Protein AF-A0A950Q9A0-F1 (afdb_monomer_lite)

Foldseek 3Di:
DDDDDDPCDVCNPPDDVQVVDDADAPGWDDPDVQKIWDWHADPDPCGIDIDIGGDDPPDDD

Sequence (61 aa):
MSTAEARVRPGSNLDYPFGDTRPATGESMVVAPGIHWIRMRLPMQLNHINLYLLEDGDGWT

pLDDT: mean 83.81, std 16.56, range [39.97, 97.56]

Radius of gyration: 17.79 Å; chains: 1; bounding box: 39×38×50 Å

Structure (mmCIF, N/CA/C/O backbone):
data_AF-A0A950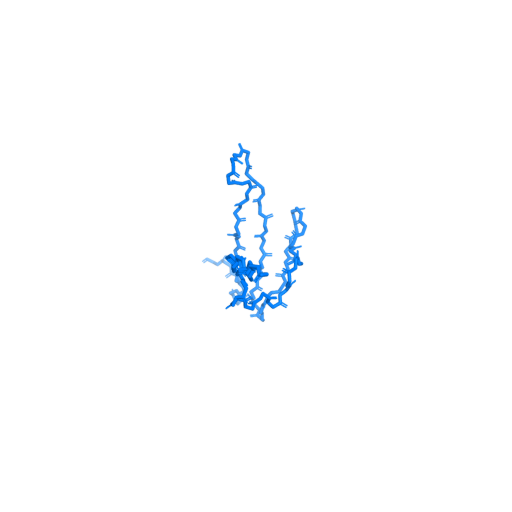Q9A0-F1
#
_entry.id   AF-A0A950Q9A0-F1
#
loop_
_atom_site.group_PDB
_atom_site.id
_atom_site.type_symbol
_atom_site.label_atom_id
_atom_site.label_alt_id
_atom_site.label_comp_id
_atom_site.label_asym_id
_atom_site.label_entity_id
_atom_site.label_seq_id
_atom_site.pdbx_PDB_ins_code
_atom_site.Cartn_x
_atom_site.Cartn_y
_atom_site.Cartn_z
_atom_site.occupancy
_atom_site.B_iso_or_equiv
_atom_site.auth_seq_id
_atom_site.auth_comp_id
_at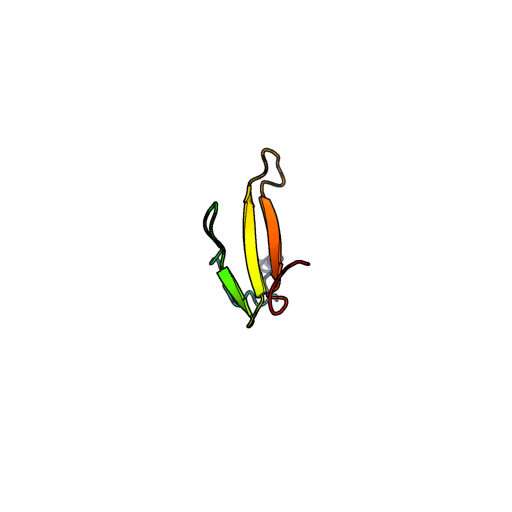om_site.auth_asym_id
_atom_site.auth_atom_id
_atom_site.pdbx_PDB_model_num
ATOM 1 N N . MET A 1 1 ? 24.772 -28.391 -30.373 1.00 39.97 1 MET A N 1
ATOM 2 C CA . MET A 1 1 ? 23.691 -27.403 -30.171 1.00 39.97 1 MET A CA 1
ATOM 3 C C . MET A 1 1 ? 23.567 -27.205 -28.671 1.00 39.97 1 MET A C 1
ATOM 5 O O . MET A 1 1 ? 23.242 -28.160 -27.986 1.00 39.97 1 MET A O 1
ATOM 9 N N . SER A 1 2 ? 24.004 -26.049 -28.165 1.00 46.41 2 SER A N 1
ATOM 10 C CA . SER A 1 2 ? 24.092 -25.758 -26.728 1.00 46.41 2 SER A CA 1
ATOM 11 C C . SER A 1 2 ? 22.739 -25.264 -26.227 1.00 46.41 2 SER A C 1
ATOM 13 O O . SER A 1 2 ? 22.251 -24.237 -26.700 1.00 46.41 2 SER A O 1
ATOM 15 N N . THR A 1 3 ? 22.120 -26.005 -25.314 1.00 46.44 3 THR A N 1
ATOM 16 C CA . THR A 1 3 ? 20.899 -25.588 -24.624 1.00 46.44 3 THR A CA 1
ATOM 17 C C . THR A 1 3 ? 21.280 -24.511 -23.614 1.00 46.44 3 THR A C 1
ATOM 19 O O . THR A 1 3 ? 21.885 -24.805 -22.588 1.00 46.44 3 THR A O 1
ATOM 22 N N . ALA A 1 4 ? 20.971 -23.251 -23.916 1.00 52.31 4 ALA A N 1
ATOM 23 C CA . ALA A 1 4 ? 21.067 -22.181 -22.935 1.00 52.31 4 ALA A CA 1
ATOM 24 C C . ALA A 1 4 ? 19.944 -22.375 -21.908 1.00 52.31 4 ALA A C 1
ATOM 26 O O . ALA A 1 4 ? 18.768 -22.202 -22.231 1.00 52.31 4 ALA A O 1
ATOM 27 N N . GLU A 1 5 ? 20.297 -22.766 -20.686 1.00 53.38 5 GLU A N 1
ATOM 28 C CA . GLU A 1 5 ? 19.365 -22.785 -19.563 1.00 53.38 5 GLU A CA 1
ATOM 29 C C . GLU A 1 5 ? 18.813 -21.369 -19.362 1.00 53.38 5 GLU A C 1
ATOM 31 O O . GLU A 1 5 ? 19.553 -20.406 -19.130 1.00 53.38 5 GLU A O 1
ATOM 36 N N . ALA A 1 6 ? 17.498 -21.224 -19.521 1.00 61.25 6 ALA A N 1
ATOM 37 C CA . ALA A 1 6 ? 16.813 -19.964 -19.311 1.00 61.25 6 ALA A CA 1
ATOM 38 C C . ALA A 1 6 ? 17.030 -19.533 -17.857 1.00 61.25 6 ALA A C 1
ATOM 40 O O . ALA A 1 6 ? 16.565 -20.179 -16.920 1.00 61.25 6 ALA A O 1
ATOM 41 N N . ARG A 1 7 ? 17.761 -18.433 -17.667 1.00 60.19 7 ARG A N 1
ATOM 42 C CA . ARG A 1 7 ? 18.021 -17.847 -16.353 1.00 60.19 7 ARG A CA 1
ATOM 43 C C . ARG A 1 7 ? 16.691 -17.510 -15.684 1.00 60.19 7 ARG A C 1
ATOM 45 O O . ARG A 1 7 ? 16.014 -16.561 -16.079 1.00 60.19 7 ARG A O 1
ATOM 52 N N . VAL A 1 8 ? 16.329 -18.315 -14.689 1.00 59.44 8 VAL A N 1
ATOM 53 C CA . VAL A 1 8 ? 15.143 -18.145 -13.851 1.00 59.44 8 VAL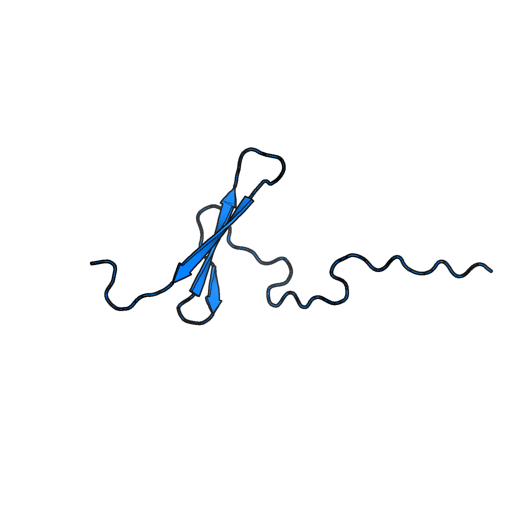 A CA 1
ATOM 54 C C . VAL A 1 8 ? 15.196 -16.743 -13.248 1.00 59.44 8 VAL A C 1
ATOM 56 O O . VAL A 1 8 ? 16.108 -16.406 -12.491 1.00 59.44 8 VAL A O 1
ATOM 59 N N . ARG A 1 9 ? 14.268 -15.877 -13.664 1.00 67.25 9 ARG A N 1
ATOM 60 C CA . ARG A 1 9 ? 14.186 -14.508 -13.148 1.00 67.25 9 ARG A CA 1
ATOM 61 C C . ARG A 1 9 ? 13.707 -14.583 -11.695 1.00 67.25 9 ARG A C 1
ATOM 63 O O . ARG A 1 9 ? 12.732 -15.292 -11.448 1.00 67.25 9 ARG A O 1
ATOM 70 N N . PRO A 1 10 ? 14.322 -13.864 -10.741 1.00 55.31 10 PRO A N 1
ATOM 71 C CA . PRO A 1 10 ? 13.738 -13.741 -9.409 1.00 55.31 10 PRO A CA 1
ATOM 72 C C . PRO A 1 10 ? 12.299 -13.212 -9.554 1.00 55.31 10 PRO A C 1
ATOM 74 O O . PRO A 1 10 ? 12.094 -12.162 -10.159 1.00 55.31 10 PRO A O 1
ATOM 77 N N . GLY A 1 11 ? 11.317 -14.002 -9.099 1.00 60.06 11 GLY A N 1
ATOM 78 C CA . GLY A 1 11 ? 9.878 -13.773 -9.310 1.00 60.06 11 GLY A CA 1
ATOM 79 C C . GLY A 1 11 ? 9.156 -14.820 -10.169 1.00 60.06 11 GLY A C 1
ATOM 80 O O . GLY A 1 11 ? 7.935 -14.847 -10.170 1.00 60.06 11 GLY A O 1
ATOM 81 N N . SER A 1 12 ? 9.862 -15.729 -10.851 1.00 68.50 12 SER A N 1
ATOM 82 C CA . SER A 1 12 ? 9.232 -16.753 -11.709 1.00 68.50 12 SER A CA 1
ATOM 83 C C . SER A 1 12 ? 8.423 -17.824 -10.963 1.00 68.50 12 SER A C 1
ATOM 85 O O . SER A 1 12 ? 7.812 -18.668 -11.606 1.00 68.50 12 SER A O 1
ATOM 87 N N . ASN A 1 13 ? 8.486 -17.839 -9.630 1.00 85.38 13 ASN A N 1
ATOM 88 C CA . ASN A 1 13 ? 7.729 -18.742 -8.760 1.00 85.38 13 ASN A CA 1
ATOM 89 C C . ASN A 1 13 ? 6.996 -17.959 -7.652 1.00 85.38 13 ASN A C 1
ATOM 91 O O . ASN A 1 13 ? 6.790 -18.468 -6.556 1.00 85.38 13 ASN A O 1
ATOM 95 N N . LEU A 1 14 ? 6.715 -16.675 -7.903 1.00 89.00 14 LEU A N 1
ATOM 96 C CA . LEU A 1 14 ? 5.935 -15.819 -7.016 1.00 89.00 14 LEU A CA 1
ATOM 97 C C . LEU A 1 14 ? 4.658 -15.412 -7.740 1.00 89.00 14 LEU A C 1
ATOM 99 O O . LEU A 1 14 ? 4.714 -14.813 -8.814 1.00 89.00 14 LEU A O 1
ATOM 103 N N . ASP A 1 15 ? 3.522 -15.694 -7.116 1.00 90.50 15 ASP A N 1
ATOM 104 C CA . ASP A 1 15 ? 2.236 -15.212 -7.593 1.00 90.50 15 ASP A CA 1
ATOM 105 C C . ASP A 1 15 ? 2.019 -13.781 -7.096 1.00 90.50 15 ASP A C 1
ATOM 107 O O . ASP A 1 15 ? 1.933 -13.518 -5.894 1.00 90.50 15 ASP A O 1
ATOM 111 N N . TYR A 1 16 ? 1.937 -12.841 -8.037 1.00 91.38 16 TYR A N 1
ATOM 112 C CA . TYR A 1 16 ? 1.573 -11.454 -7.767 1.00 91.38 16 TYR A CA 1
ATOM 113 C C . TYR A 1 16 ? 0.083 -11.273 -8.083 1.00 91.38 16 TYR A C 1
ATOM 115 O O . TYR A 1 16 ? -0.255 -11.062 -9.249 1.00 91.38 16 TYR A O 1
ATOM 123 N N . PRO A 1 17 ? -0.826 -11.326 -7.090 1.00 91.56 17 PRO A N 1
ATOM 124 C CA . PRO A 1 17 ? -2.274 -11.344 -7.333 1.00 91.56 17 PRO A CA 1
ATOM 125 C C . PRO A 1 17 ? -2.792 -10.088 -8.049 1.00 91.56 17 PRO A C 1
ATOM 127 O O . PRO A 1 17 ? -3.827 -10.132 -8.706 1.00 91.56 17 PRO A O 1
ATOM 130 N N . PHE A 1 18 ? -2.052 -8.981 -7.957 1.00 92.69 18 PHE A N 1
ATOM 131 C CA . PHE A 1 18 ? -2.366 -7.714 -8.622 1.00 92.69 18 PHE A CA 1
ATOM 132 C C . PHE A 1 18 ? -1.496 -7.441 -9.864 1.00 92.69 18 PHE A C 1
ATOM 134 O O . PHE A 1 18 ? -1.644 -6.395 -10.499 1.00 92.69 18 PHE A O 1
ATOM 141 N N . GLY A 1 19 ? -0.596 -8.359 -10.239 1.00 91.56 19 GLY A N 1
ATOM 142 C CA . GLY A 1 19 ? 0.364 -8.164 -11.329 1.00 91.56 19 GLY A CA 1
ATOM 143 C C . GLY A 1 19 ? 1.157 -6.862 -11.170 1.00 91.56 19 GLY A C 1
ATOM 144 O O . GLY A 1 19 ? 1.730 -6.596 -10.114 1.00 91.56 19 GLY A O 1
ATOM 145 N N . ASP A 1 20 ? 1.150 -6.024 -12.208 1.00 91.25 20 ASP A N 1
ATOM 146 C CA . ASP A 1 20 ? 1.805 -4.707 -12.205 1.00 91.25 20 ASP A CA 1
ATOM 147 C C . ASP A 1 20 ? 0.958 -3.580 -11.579 1.00 91.25 20 ASP A C 1
ATOM 149 O O . ASP A 1 20 ? 1.442 -2.444 -11.425 1.00 91.25 20 ASP A O 1
ATOM 153 N N . THR A 1 21 ? -0.293 -3.887 -11.216 1.00 94.62 21 THR A N 1
ATOM 154 C CA . THR A 1 21 ? -1.272 -2.938 -10.672 1.00 94.62 21 THR A CA 1
ATOM 155 C C . THR A 1 21 ? -0.853 -2.498 -9.280 1.00 94.62 21 THR A C 1
ATOM 157 O O . THR A 1 21 ? -0.586 -3.312 -8.397 1.00 94.62 21 THR A O 1
ATOM 160 N N . ARG A 1 22 ? -0.775 -1.182 -9.095 1.00 94.00 22 ARG A N 1
ATOM 161 C CA . ARG A 1 22 ? -0.318 -0.513 -7.876 1.00 94.00 22 ARG A CA 1
ATOM 162 C C . ARG A 1 22 ? -1.110 0.782 -7.700 1.00 94.00 22 ARG A C 1
ATOM 164 O O . ARG A 1 22 ? -1.477 1.370 -8.719 1.00 94.00 22 ARG A O 1
ATOM 171 N N . PRO A 1 23 ? -1.294 1.270 -6.461 1.00 96.12 23 PRO A N 1
ATOM 172 C CA . PRO A 1 23 ? -1.863 2.592 -6.225 1.00 96.12 23 PRO A CA 1
ATOM 173 C C . PRO A 1 23 ? -1.083 3.675 -6.978 1.00 96.12 23 PRO A C 1
ATOM 175 O O . PRO A 1 23 ? 0.157 3.625 -7.046 1.00 96.12 23 PRO A O 1
ATOM 178 N N . ALA A 1 24 ? -1.796 4.661 -7.527 1.00 93.06 24 ALA A N 1
ATOM 179 C CA . ALA A 1 24 ? -1.168 5.860 -8.061 1.00 93.06 24 ALA A CA 1
ATOM 180 C C . ALA A 1 24 ? -0.571 6.712 -6.925 1.00 93.06 24 ALA A C 1
ATOM 182 O O . ALA A 1 24 ? -0.763 6.455 -5.735 1.00 93.06 24 ALA A O 1
ATOM 183 N N . THR A 1 25 ? 0.200 7.740 -7.285 1.00 89.12 25 THR A N 1
ATOM 184 C CA . THR A 1 25 ? 0.790 8.625 -6.269 1.00 89.12 25 THR A CA 1
ATOM 185 C C . THR A 1 25 ? -0.323 9.397 -5.565 1.00 89.12 25 THR A C 1
ATOM 187 O O . THR A 1 25 ? 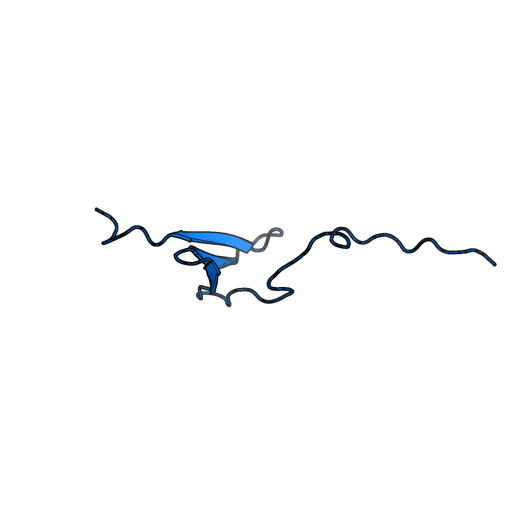-1.035 10.148 -6.219 1.00 89.12 25 THR A O 1
ATOM 190 N N . GLY A 1 26 ? -0.431 9.238 -4.245 1.00 88.81 26 GLY A N 1
ATOM 191 C CA . GLY A 1 26 ? -1.469 9.889 -3.438 1.00 88.81 26 GLY A CA 1
ATOM 192 C C . GLY A 1 26 ? -2.795 9.126 -3.360 1.00 88.81 26 GLY A C 1
ATOM 193 O O . GLY A 1 26 ? -3.712 9.610 -2.707 1.00 88.81 26 GLY A O 1
ATOM 194 N N . GLU A 1 27 ? -2.890 7.943 -3.971 1.00 95.50 27 GLU A N 1
ATOM 195 C CA . GLU A 1 27 ? -4.081 7.089 -3.916 1.00 95.50 27 GLU A CA 1
ATOM 196 C C . GLU A 1 27 ? -3.846 5.838 -3.058 1.00 95.50 27 GLU A C 1
ATOM 198 O O . GLU A 1 27 ? -2.705 5.427 -2.810 1.00 95.50 27 GLU A O 1
ATOM 203 N N . SER A 1 28 ? -4.945 5.214 -2.628 1.00 95.94 28 SER A N 1
ATOM 204 C CA . SER A 1 28 ? -4.960 3.909 -1.970 1.00 95.94 28 SER A CA 1
ATOM 205 C C . SER A 1 28 ? -5.676 2.861 -2.830 1.00 95.94 28 SER A C 1
ATOM 207 O O . SER A 1 28 ? -6.551 3.182 -3.631 1.00 95.94 28 SER A O 1
ATOM 209 N N . MET A 1 29 ? -5.299 1.592 -2.670 1.00 97.06 29 MET A N 1
ATOM 210 C CA . MET A 1 29 ? -5.930 0.443 -3.326 1.00 97.06 29 MET A CA 1
ATOM 211 C C . MET A 1 29 ? -6.341 -0.588 -2.276 1.00 97.06 29 MET A C 1
ATOM 213 O O . MET A 1 29 ? -5.507 -1.007 -1.476 1.00 97.06 29 MET A O 1
ATOM 217 N N . VAL A 1 30 ? -7.594 -1.042 -2.299 1.00 96.75 30 VAL A N 1
ATOM 218 C CA . VAL A 1 30 ? -8.050 -2.140 -1.431 1.00 96.75 30 VAL A CA 1
ATOM 219 C C . VAL A 1 30 ? -7.408 -3.445 -1.897 1.00 96.75 30 VAL A C 1
ATOM 221 O O . VAL A 1 30 ? -7.569 -3.841 -3.051 1.00 96.75 30 VAL A O 1
ATOM 224 N N . VAL A 1 31 ? -6.684 -4.111 -0.998 1.00 96.44 31 VAL A N 1
ATOM 225 C CA . VAL A 1 31 ? -6.004 -5.391 -1.281 1.00 96.44 31 VAL A CA 1
ATOM 226 C C . VAL A 1 31 ? -6.633 -6.570 -0.541 1.00 96.44 31 VAL A C 1
ATOM 228 O O . VAL A 1 31 ? -6.468 -7.716 -0.949 1.00 96.44 31 VAL A O 1
ATOM 231 N N . ALA A 1 32 ? -7.385 -6.288 0.519 1.00 96.44 32 ALA A N 1
ATOM 232 C CA . ALA A 1 32 ? -8.251 -7.213 1.239 1.00 96.44 32 ALA A CA 1
ATOM 233 C C . ALA A 1 32 ? -9.338 -6.396 1.968 1.00 96.44 32 ALA A C 1
ATOM 235 O O . ALA A 1 32 ? -9.161 -5.184 2.123 1.00 96.44 32 ALA A O 1
ATOM 236 N N . PRO A 1 33 ? -10.448 -7.005 2.424 1.00 95.00 33 PRO A N 1
ATOM 237 C CA . PRO A 1 33 ? -11.451 -6.297 3.219 1.00 95.00 33 PRO A CA 1
ATOM 238 C C . PRO A 1 33 ? -10.808 -5.579 4.413 1.00 95.00 33 PRO A C 1
ATOM 240 O O . PRO A 1 33 ? -10.082 -6.205 5.183 1.00 95.00 33 PRO A O 1
ATOM 243 N N . GLY A 1 34 ? -11.030 -4.269 4.530 1.00 94.25 34 GLY A N 1
ATOM 244 C CA . GLY A 1 34 ? -10.452 -3.442 5.589 1.00 94.25 34 GLY A CA 1
ATOM 245 C C . GLY A 1 34 ? -8.961 -3.114 5.452 1.00 94.25 34 GLY A C 1
ATOM 246 O O . GLY A 1 34 ? -8.412 -2.464 6.335 1.00 94.25 34 GLY A O 1
ATOM 247 N N . ILE A 1 35 ? -8.280 -3.538 4.380 1.00 95.50 35 ILE A N 1
ATOM 248 C CA . ILE A 1 35 ? -6.841 -3.310 4.187 1.00 95.50 35 ILE A CA 1
ATOM 249 C C . ILE A 1 35 ? -6.602 -2.555 2.886 1.00 95.50 35 ILE A C 1
ATOM 251 O O . ILE A 1 35 ? -6.820 -3.072 1.784 1.00 95.50 35 ILE A O 1
ATOM 255 N N . HIS A 1 36 ? -6.061 -1.348 3.018 1.00 96.69 36 HIS A N 1
ATOM 256 C CA . HIS A 1 36 ? -5.692 -0.503 1.892 1.00 96.69 36 HIS A CA 1
ATOM 257 C C . HIS A 1 36 ? -4.181 -0.409 1.776 1.00 96.69 36 HIS A C 1
ATOM 259 O O . HIS A 1 36 ? -3.481 -0.132 2.744 1.00 96.69 36 HIS A O 1
ATOM 265 N N . TRP A 1 37 ? -3.676 -0.580 0.568 1.00 97.56 37 TRP A N 1
ATOM 266 C CA . TRP A 1 37 ? -2.285 -0.370 0.217 1.00 97.56 37 TRP A CA 1
ATOM 267 C C . TRP A 1 37 ? -2.089 1.039 -0.342 1.00 97.56 37 TRP A C 1
ATOM 269 O O . TRP A 1 37 ? -2.806 1.461 -1.247 1.00 97.56 37 TRP A O 1
ATOM 279 N N . ILE A 1 38 ? -1.084 1.751 0.164 1.00 96.81 38 ILE A N 1
ATOM 280 C CA . ILE A 1 38 ? -0.601 3.028 -0.369 1.00 96.81 38 ILE A CA 1
ATOM 281 C C . ILE A 1 38 ? 0.859 2.878 -0.780 1.00 96.81 38 ILE A C 1
ATOM 283 O O . ILE A 1 38 ? 1.657 2.223 -0.105 1.00 96.81 38 ILE A O 1
ATOM 287 N N . ARG A 1 39 ? 1.234 3.540 -1.876 1.00 96.50 39 ARG A N 1
ATOM 288 C CA . ARG A 1 39 ? 2.606 3.553 -2.379 1.00 96.50 39 ARG A CA 1
ATOM 289 C C . ARG A 1 39 ? 3.150 4.977 -2.436 1.00 96.50 39 ARG A C 1
ATOM 291 O O . ARG A 1 39 ? 2.799 5.756 -3.318 1.00 96.50 39 ARG A O 1
ATOM 298 N N . MET A 1 40 ? 4.044 5.307 -1.508 1.00 95.06 40 MET A N 1
ATOM 299 C CA . MET A 1 40 ? 4.619 6.647 -1.384 1.00 95.06 40 MET A CA 1
ATOM 300 C C . MET A 1 40 ? 6.020 6.696 -1.992 1.00 95.06 40 MET A C 1
ATOM 302 O O . MET A 1 40 ? 6.845 5.823 -1.723 1.00 95.06 40 MET A O 1
ATOM 306 N N . ARG A 1 41 ? 6.298 7.714 -2.815 1.00 93.12 41 ARG A N 1
ATOM 307 C CA . ARG A 1 41 ? 7.624 7.919 -3.419 1.00 93.12 41 ARG A CA 1
ATOM 308 C C . ARG A 1 41 ? 8.638 8.459 -2.410 1.00 93.12 41 ARG A C 1
ATOM 310 O O . ARG A 1 41 ? 8.294 9.268 -1.556 1.00 93.12 41 ARG A O 1
ATOM 317 N N . LEU A 1 42 ? 9.897 8.059 -2.580 1.00 93.75 42 LEU A N 1
ATOM 318 C CA . LEU A 1 42 ? 11.055 8.541 -1.823 1.00 93.75 42 LEU A CA 1
ATOM 319 C C . LEU A 1 42 ? 12.137 9.076 -2.781 1.00 93.75 42 LEU A C 1
ATOM 321 O O . LEU A 1 42 ? 12.334 8.494 -3.850 1.00 93.75 42 LEU A O 1
ATOM 325 N N . PRO A 1 43 ? 12.877 10.142 -2.418 1.00 90.81 43 PRO A N 1
ATOM 326 C CA . PRO A 1 43 ? 13.909 10.743 -3.268 1.00 90.81 43 PRO A CA 1
ATOM 327 C C . PRO A 1 43 ? 15.270 10.023 -3.148 1.00 90.81 43 PRO A C 1
ATOM 329 O O . PRO A 1 43 ? 16.300 10.650 -2.918 1.00 90.81 43 PRO A O 1
ATOM 332 N N . MET A 1 44 ? 15.286 8.691 -3.259 1.00 93.62 44 MET A N 1
ATOM 333 C CA . MET A 1 44 ? 16.482 7.835 -3.139 1.00 93.62 44 MET A CA 1
ATOM 334 C C . MET A 1 44 ? 16.405 6.646 -4.122 1.00 93.62 44 MET A C 1
ATOM 336 O O . MET A 1 44 ? 15.405 6.486 -4.819 1.00 93.62 44 MET A O 1
ATOM 340 N N . GLN A 1 45 ? 17.441 5.789 -4.186 1.00 92.19 45 GLN A N 1
ATOM 341 C CA . GLN A 1 45 ? 17.452 4.600 -5.068 1.00 92.19 45 GLN A CA 1
ATOM 342 C C . GLN A 1 45 ? 16.304 3.624 -4.766 1.00 92.19 45 GLN A C 1
ATOM 344 O O . GLN A 1 45 ? 15.621 3.164 -5.682 1.00 92.19 45 GLN A O 1
ATOM 349 N N . LEU A 1 46 ? 16.047 3.353 -3.481 1.00 91.94 46 LEU A N 1
ATOM 350 C CA . LEU A 1 46 ? 14.777 2.778 -3.051 1.00 91.94 46 LEU A CA 1
ATOM 351 C C . LEU A 1 46 ? 13.715 3.873 -3.174 1.00 91.94 46 LEU A C 1
ATOM 353 O O . LEU A 1 46 ? 13.518 4.686 -2.275 1.00 91.94 46 LEU A O 1
ATOM 357 N N . ASN A 1 47 ? 13.092 3.924 -4.347 1.00 92.69 47 ASN A N 1
ATOM 358 C CA . ASN A 1 47 ? 12.289 5.064 -4.779 1.00 92.69 47 ASN A CA 1
ATOM 359 C C . ASN A 1 47 ? 10.851 5.069 -4.238 1.00 92.69 47 ASN A C 1
ATOM 361 O O . ASN A 1 47 ? 10.081 5.972 -4.573 1.00 92.69 47 ASN A O 1
ATOM 365 N N . HIS A 1 48 ? 10.462 4.066 -3.444 1.00 94.00 48 HIS A N 1
ATOM 366 C CA . HIS A 1 48 ? 9.157 4.013 -2.793 1.00 94.00 48 HIS A CA 1
ATOM 367 C C . HIS A 1 48 ? 9.147 3.116 -1.555 1.00 94.00 48 HIS A C 1
ATOM 369 O O . HIS A 1 48 ? 9.969 2.211 -1.418 1.00 94.00 48 HIS A O 1
ATOM 375 N N . ILE A 1 49 ? 8.150 3.346 -0.705 1.00 95.44 49 ILE A N 1
ATOM 376 C CA . ILE A 1 49 ? 7.764 2.483 0.411 1.00 95.44 49 ILE A CA 1
ATOM 377 C C . ILE A 1 49 ? 6.274 2.133 0.294 1.00 95.44 49 ILE A C 1
ATOM 379 O O . ILE A 1 49 ? 5.481 2.927 -0.223 1.00 95.44 49 ILE A O 1
ATOM 383 N N . ASN A 1 50 ? 5.905 0.934 0.749 1.00 96.25 50 ASN A N 1
ATOM 384 C CA . ASN A 1 50 ? 4.511 0.518 0.878 1.00 96.25 50 ASN A CA 1
ATOM 385 C C . ASN A 1 50 ? 4.020 0.838 2.288 1.00 96.25 50 ASN A C 1
ATOM 387 O O . ASN A 1 50 ? 4.686 0.501 3.265 1.00 96.25 50 ASN A O 1
ATOM 391 N N . LEU A 1 51 ? 2.854 1.462 2.372 1.00 95.81 51 LEU A N 1
ATOM 392 C CA . LEU A 1 51 ? 2.130 1.709 3.611 1.00 95.81 51 LEU A CA 1
ATOM 393 C C . LEU A 1 51 ? 0.802 0.954 3.562 1.00 95.81 51 LEU A C 1
ATOM 395 O O . LEU A 1 51 ? 0.269 0.716 2.474 1.00 95.81 51 LEU A O 1
ATOM 399 N N . TYR A 1 52 ? 0.265 0.620 4.731 1.00 95.12 52 TYR A N 1
ATOM 400 C CA . TYR A 1 52 ? -1.026 -0.044 4.856 1.00 95.12 52 TYR A CA 1
ATOM 401 C C . TYR A 1 52 ? -1.932 0.758 5.781 1.00 95.12 52 TYR A C 1
ATOM 403 O O . TYR A 1 52 ? -1.528 1.085 6.896 1.00 95.12 52 TYR A O 1
ATOM 411 N N . LEU A 1 53 ? -3.138 1.071 5.311 1.00 93.75 53 LEU A N 1
ATOM 412 C CA . LEU A 1 53 ? -4.216 1.535 6.174 1.00 93.75 53 LEU A CA 1
ATOM 413 C C . LEU A 1 53 ? -5.066 0.332 6.550 1.00 93.75 53 LEU A C 1
ATOM 415 O O . LEU A 1 53 ? -5.433 -0.466 5.684 1.00 93.75 53 LEU A O 1
ATOM 419 N N . LEU A 1 54 ? -5.361 0.225 7.836 1.00 94.00 54 LEU A N 1
ATOM 420 C CA . LEU A 1 54 ? -6.242 -0.787 8.387 1.00 94.00 54 LEU A CA 1
ATOM 421 C C . LEU A 1 54 ? -7.506 -0.074 8.854 1.00 94.00 54 LEU A C 1
ATOM 423 O O . LEU A 1 54 ? -7.421 0.912 9.585 1.00 94.00 54 LEU A O 1
ATOM 427 N N . GLU A 1 55 ? -8.659 -0.540 8.390 1.00 91.00 55 GLU A N 1
ATOM 428 C CA . GLU A 1 55 ? -9.946 -0.129 8.937 1.00 91.00 55 GLU A CA 1
ATOM 429 C C . GLU A 1 55 ? -10.051 -0.699 10.353 1.00 91.00 55 GLU A C 1
ATOM 431 O O . GLU A 1 55 ? -10.126 -1.913 10.539 1.00 91.00 55 GLU A O 1
ATOM 436 N N . ASP A 1 56 ? -10.015 0.186 11.345 1.00 85.25 56 ASP A N 1
ATOM 437 C CA . ASP A 1 56 ? -10.133 -0.157 12.759 1.00 85.25 56 ASP A CA 1
ATOM 438 C C . ASP A 1 56 ? -11.387 0.510 13.335 1.00 85.25 56 ASP A C 1
ATOM 440 O O . ASP A 1 56 ? -11.347 1.631 13.846 1.00 85.25 56 ASP A O 1
ATOM 444 N N . GLY A 1 57 ? -12.529 -0.162 13.150 1.00 78.38 57 GLY A N 1
ATOM 445 C CA . GLY A 1 57 ? -13.824 0.227 13.717 1.00 78.38 57 GLY A CA 1
ATOM 446 C C . GLY A 1 57 ? -14.197 1.702 13.517 1.00 78.38 57 GLY A C 1
ATOM 447 O O . GLY A 1 57 ? -14.007 2.270 12.442 1.00 78.38 57 GLY A O 1
ATOM 448 N N . ASP A 1 58 ? -14.738 2.320 14.569 1.00 74.69 58 ASP A N 1
ATOM 449 C CA . ASP A 1 58 ? -15.240 3.704 14.557 1.00 74.69 58 ASP A CA 1
ATOM 450 C C . ASP A 1 58 ? -14.135 4.779 14.684 1.00 74.69 58 ASP A C 1
ATOM 452 O O . ASP A 1 58 ? -14.429 5.960 14.887 1.00 74.69 58 ASP A O 1
ATOM 456 N N . GLY A 1 59 ? -12.862 4.407 14.507 1.00 62.97 59 GLY A N 1
ATOM 457 C CA . GLY A 1 59 ? -11.755 5.345 14.329 1.00 62.97 59 GLY A CA 1
ATOM 458 C C . GLY A 1 59 ? -10.742 5.406 15.473 1.00 62.97 59 GLY A C 1
ATOM 459 O O . GLY A 1 59 ? -10.776 4.649 16.437 1.00 62.97 59 GLY A O 1
ATOM 460 N N . TRP A 1 60 ? -9.797 6.335 15.321 1.00 58.28 60 TRP A N 1
ATOM 461 C CA . TRP A 1 60 ? -8.666 6.540 16.222 1.00 58.28 60 TRP A CA 1
ATOM 462 C C . TRP A 1 60 ? -9.092 7.399 17.424 1.00 58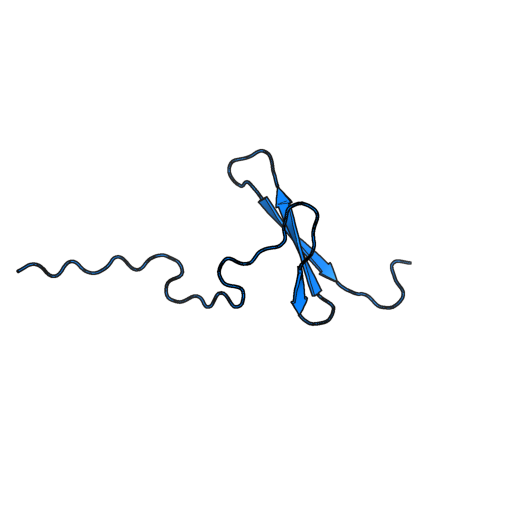.28 60 TRP A C 1
ATOM 464 O O . TRP A 1 60 ? -9.173 8.623 17.298 1.00 58.28 60 TRP A O 1
ATOM 474 N N . THR A 1 61 ? -9.371 6.780 18.573 1.00 54.41 61 THR A N 1
ATOM 475 C CA . THR A 1 61 ? -9.437 7.480 19.875 1.00 54.41 61 THR A CA 1
ATOM 476 C C . THR A 1 61 ? -8.131 7.367 20.634 1.00 54.41 61 THR A C 1
ATOM 478 O O . THR A 1 61 ? -7.598 6.236 20.679 1.00 54.41 61 THR A O 1
#

Secondary structure (DSSP, 8-state):
---------TTTT---TTTT--PPTT-EEEEETTEEEEEEE-SSSS-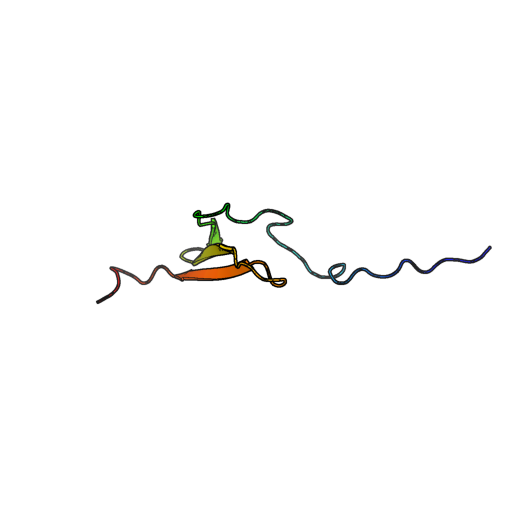EEEEEEE--TT---